Protein AF-A0A316UI30-F1 (afdb_monomer_lite)

Organism: NC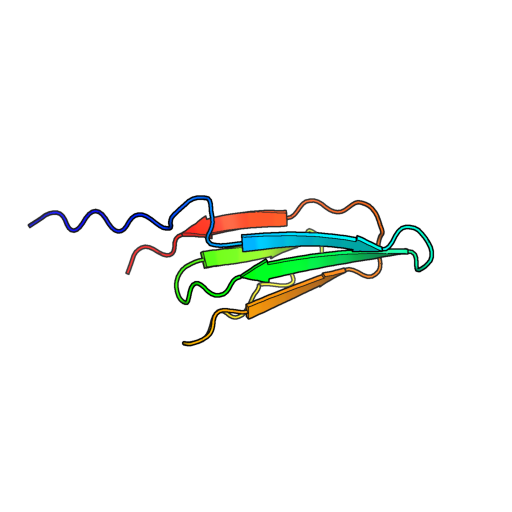BI:txid1569628

Secondary structure (DSSP, 8-state):
--------GGGEEEEEEGGGTEEEEEES-TTEEEEETTSPBP--BBTBEEEEESSSS--EEEEE---

Structure (mmCIF, N/CA/C/O backbone):
data_AF-A0A316UI30-F1
#
_entry.id   AF-A0A316UI30-F1
#
loop_
_atom_site.group_PDB
_atom_site.id
_atom_site.type_symbol
_atom_site.label_atom_id
_atom_site.label_alt_id
_atom_site.label_comp_id
_atom_site.label_asym_id
_atom_site.label_entity_id
_atom_site.label_seq_id
_atom_site.pdbx_PDB_ins_code
_atom_site.Cartn_x
_atom_site.Cartn_y
_atom_site.Cartn_z
_atom_site.occupancy
_atom_site.B_iso_or_equiv
_atom_site.auth_seq_id
_atom_site.auth_comp_id
_atom_site.auth_asym_id
_atom_site.auth_atom_id
_atom_site.pdbx_PDB_model_num
ATOM 1 N N . MET A 1 1 ? -10.794 -10.763 28.664 1.00 37.72 1 MET A N 1
ATOM 2 C CA . MET A 1 1 ? -11.556 -9.987 27.663 1.00 37.72 1 MET A CA 1
ATOM 3 C C . MET A 1 1 ? -10.817 -10.116 26.343 1.00 37.72 1 MET A C 1
ATOM 5 O O . MET A 1 1 ? -9.688 -9.658 26.268 1.00 37.72 1 MET A O 1
ATOM 9 N N . SER A 1 2 ? -11.374 -10.841 25.370 1.00 32.44 2 SER A N 1
ATOM 10 C CA . SER A 1 2 ? -10.766 -10.991 24.042 1.00 32.44 2 SER A CA 1
ATOM 11 C C . SER A 1 2 ? -11.354 -9.909 23.142 1.00 32.44 2 SER A C 1
ATOM 13 O O . SER A 1 2 ? -12.533 -9.963 22.799 1.00 32.44 2 SER A O 1
ATOM 15 N N . SER A 1 3 ? -10.569 -8.874 22.858 1.00 37.09 3 SER A N 1
ATOM 16 C CA . SER A 1 3 ? -10.966 -7.812 21.938 1.00 37.09 3 SER A CA 1
ATOM 17 C C . SER A 1 3 ? -10.678 -8.288 20.519 1.00 37.09 3 SER A C 1
ATOM 19 O O . SER A 1 3 ? -9.545 -8.217 20.051 1.00 37.09 3 SER A O 1
ATOM 21 N N . VAL A 1 4 ? -11.696 -8.820 19.844 1.00 42.56 4 VAL A N 1
ATOM 22 C CA . VAL A 1 4 ? -11.617 -9.132 18.413 1.00 42.56 4 VAL A CA 1
ATOM 23 C C . VAL A 1 4 ? -11.713 -7.809 17.656 1.00 42.56 4 VAL A C 1
ATOM 25 O O . VAL A 1 4 ? -12.790 -7.234 17.526 1.00 42.56 4 VAL A O 1
ATOM 28 N N . PHE A 1 5 ? -10.574 -7.291 17.203 1.00 49.16 5 PHE A N 1
ATOM 29 C CA . PHE A 1 5 ? -10.521 -6.123 16.330 1.00 49.16 5 PHE A CA 1
ATOM 30 C C . PHE A 1 5 ? -10.519 -6.593 14.876 1.00 49.16 5 PHE A C 1
ATOM 32 O O . PHE A 1 5 ? -9.494 -6.999 14.339 1.00 49.16 5 PHE A O 1
ATOM 39 N N . THR A 1 6 ? -11.684 -6.566 14.242 1.00 54.28 6 THR A N 1
ATOM 40 C CA . THR A 1 6 ? -11.837 -6.812 12.805 1.00 54.28 6 THR A CA 1
ATOM 41 C C . THR A 1 6 ? -11.512 -5.536 12.033 1.00 54.28 6 THR A C 1
ATOM 43 O O . THR A 1 6 ? -12.280 -4.579 12.139 1.00 54.28 6 THR A O 1
ATOM 46 N N . CYS A 1 7 ? -10.436 -5.509 11.234 1.00 58.69 7 CYS A N 1
ATOM 47 C CA . CYS A 1 7 ? -10.453 -4.622 10.064 1.00 58.69 7 CYS A CA 1
ATOM 48 C C . CYS A 1 7 ? -11.574 -5.119 9.158 1.00 58.69 7 CYS A C 1
ATOM 50 O O . CYS A 1 7 ? -11.708 -6.333 8.944 1.00 58.69 7 CYS A O 1
ATOM 52 N N . LYS A 1 8 ? -12.414 -4.213 8.672 1.00 62.56 8 LYS A N 1
ATOM 53 C CA . LYS A 1 8 ? -13.441 -4.603 7.713 1.00 62.56 8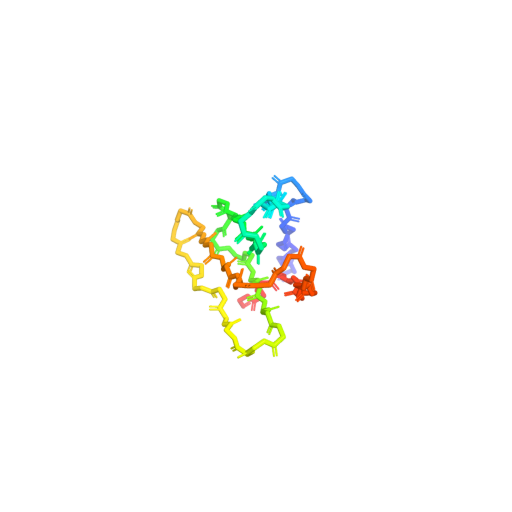 LYS A CA 1
ATOM 54 C C . LYS A 1 8 ? -12.760 -4.808 6.364 1.00 62.56 8 LYS A C 1
ATOM 56 O O . LYS A 1 8 ? -11.785 -4.138 6.047 1.00 62.56 8 LYS A O 1
ATOM 61 N N . HIS A 1 9 ? -13.242 -5.776 5.588 1.00 54.66 9 HIS A N 1
ATOM 62 C CA . HIS A 1 9 ? -12.692 -6.039 4.253 1.00 54.66 9 HIS A CA 1
ATOM 63 C C . HIS A 1 9 ? -12.795 -4.817 3.322 1.00 54.66 9 HIS A C 1
ATOM 65 O O . HIS A 1 9 ? -12.006 -4.716 2.392 1.00 54.66 9 HIS A O 1
ATOM 71 N N . ASP A 1 10 ? -13.692 -3.874 3.622 1.00 59.97 10 ASP A N 1
ATOM 72 C CA . ASP A 1 10 ? -13.922 -2.651 2.844 1.00 59.97 10 ASP A CA 1
ATOM 73 C C . ASP A 1 10 ? -12.981 -1.490 3.225 1.00 59.97 10 ASP A C 1
ATOM 75 O O . ASP A 1 10 ? -13.192 -0.357 2.808 1.00 59.97 10 ASP A O 1
ATOM 79 N N . ASP A 1 11 ? -11.962 -1.736 4.054 1.00 72.56 11 ASP A N 1
ATOM 80 C CA . ASP A 1 11 ? -11.099 -0.676 4.585 1.00 72.56 11 ASP A CA 1
ATOM 81 C C . ASP A 1 11 ? -9.966 -0.262 3.620 1.00 72.56 11 ASP A C 1
ATOM 83 O O . ASP A 1 11 ? -9.187 0.633 3.960 1.00 72.56 11 ASP A O 1
ATOM 87 N N . PHE A 1 12 ? -9.810 -0.899 2.454 1.00 70.44 12 PHE A N 1
ATOM 88 C CA . PHE A 1 12 ? -8.714 -0.609 1.521 1.00 70.44 12 PHE A CA 1
ATOM 89 C C . PHE A 1 12 ? -9.140 -0.611 0.049 1.00 70.44 12 PHE A C 1
ATOM 91 O O . PHE A 1 12 ? -9.978 -1.399 -0.377 1.00 70.44 12 PHE A O 1
ATOM 98 N N . ASP A 1 13 ? -8.461 0.227 -0.731 1.00 77.25 13 ASP A N 1
ATOM 99 C CA . ASP A 1 13 ? -8.599 0.357 -2.177 1.00 77.25 13 ASP A CA 1
ATOM 100 C C . ASP A 1 13 ? -7.272 0.026 -2.864 1.00 77.25 13 ASP A C 1
ATOM 102 O O . ASP A 1 13 ? -6.202 0.481 -2.445 1.00 77.25 13 ASP A O 1
ATOM 106 N N . VAL A 1 14 ? -7.336 -0.735 -3.958 1.00 72.19 14 VAL A N 1
ATOM 107 C CA . VAL A 1 14 ? -6.172 -1.060 -4.794 1.00 72.19 14 VAL A CA 1
ATOM 108 C C . VAL A 1 14 ? -6.349 -0.445 -6.177 1.00 72.19 14 VAL A C 1
ATOM 110 O O . VAL A 1 14 ? -7.353 -0.670 -6.852 1.00 72.19 14 VAL A O 1
ATOM 113 N N . TRP A 1 15 ? -5.342 0.305 -6.617 1.00 74.31 15 TRP A N 1
ATOM 114 C CA . TRP A 1 15 ? -5.331 1.038 -7.878 1.00 74.31 15 TRP A CA 1
ATOM 115 C C . TRP A 1 15 ? -4.204 0.540 -8.783 1.00 74.31 15 TRP A C 1
ATOM 117 O O . TRP A 1 15 ? -3.043 0.465 -8.372 1.00 74.31 15 TRP A O 1
ATOM 127 N N . PHE A 1 16 ? -4.531 0.280 -10.050 1.00 68.06 16 PHE A N 1
ATOM 128 C CA . PHE A 1 16 ? -3.566 -0.138 -11.068 1.00 68.06 16 PHE A CA 1
ATOM 129 C C . PHE A 1 16 ? -3.464 0.912 -12.176 1.00 68.06 16 PHE A C 1
ATOM 131 O O . PHE A 1 16 ? -4.412 1.155 -12.924 1.00 68.06 16 PHE A O 1
ATOM 138 N N . GLY A 1 17 ? -2.295 1.535 -12.310 1.00 64.00 17 GLY A N 1
ATOM 139 C CA . GLY A 1 17 ? -1.998 2.519 -13.344 1.00 64.00 17 GLY A CA 1
ATOM 140 C C . GLY A 1 17 ? -1.298 1.892 -14.547 1.00 64.00 17 GLY A C 1
ATOM 141 O O . GLY A 1 17 ? -0.101 2.106 -14.733 1.00 64.00 17 GLY A O 1
ATOM 142 N N . TRP A 1 18 ? -2.035 1.169 -15.400 1.00 56.09 18 TRP A N 1
ATOM 143 C CA . TRP A 1 18 ? -1.480 0.455 -16.568 1.00 56.09 18 TRP A CA 1
ATOM 144 C C . TRP A 1 18 ? -0.660 1.346 -17.515 1.00 56.09 18 TRP A C 1
ATOM 146 O O . TRP A 1 18 ? 0.416 0.955 -17.954 1.00 56.09 18 TRP A O 1
ATOM 156 N N . ALA A 1 19 ? -1.130 2.563 -17.805 1.00 59.94 19 ALA A N 1
ATOM 157 C CA . ALA A 1 19 ? -0.480 3.452 -18.775 1.00 59.94 19 ALA A CA 1
ATOM 158 C C . ALA A 1 19 ? 0.809 4.114 -18.257 1.00 59.94 19 ALA A C 1
ATOM 160 O O . ALA A 1 19 ? 1.603 4.625 -19.041 1.00 59.94 19 ALA A O 1
ATOM 161 N N . LYS A 1 20 ? 1.004 4.149 -16.935 1.00 61.62 20 LYS A N 1
ATOM 162 C CA . LYS A 1 20 ? 2.141 4.821 -16.291 1.00 61.62 20 LYS A CA 1
ATOM 163 C C . LYS A 1 20 ? 3.042 3.851 -15.517 1.00 61.62 20 LYS A C 1
ATOM 165 O O . LYS A 1 20 ? 3.979 4.302 -14.870 1.00 61.62 20 LYS A O 1
ATOM 170 N N . GLY A 1 21 ? 2.765 2.547 -15.590 1.00 74.38 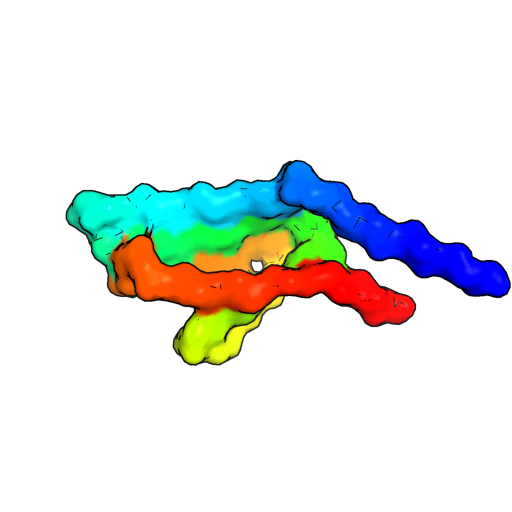21 GLY A N 1
ATOM 171 C CA . GLY A 1 21 ? 3.621 1.502 -15.040 1.00 74.38 21 GLY A CA 1
ATOM 172 C C . GLY A 1 21 ? 3.632 1.396 -13.515 1.00 74.38 21 GLY A C 1
ATOM 173 O O . GLY A 1 21 ? 4.618 0.913 -12.988 1.00 74.38 21 GLY A O 1
ATOM 174 N N . TRP A 1 22 ? 2.593 1.832 -12.796 1.00 77.62 22 TRP A N 1
ATOM 175 C CA . TRP A 1 2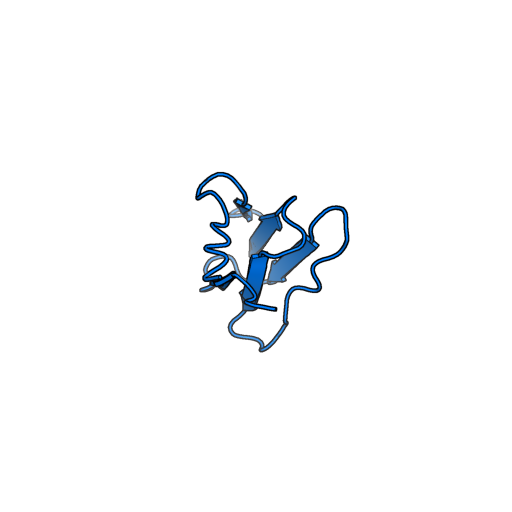2 ? 2.592 1.847 -11.323 1.00 77.62 22 TRP A CA 1
ATOM 176 C C . TRP A 1 22 ? 1.391 1.120 -10.716 1.00 77.62 22 TRP A C 1
ATOM 178 O O . TRP A 1 22 ? 0.343 0.988 -11.351 1.00 77.62 22 TRP A O 1
ATOM 188 N N . SER A 1 23 ? 1.542 0.701 -9.461 1.00 82.44 23 SER A N 1
ATOM 189 C CA . SER A 1 23 ? 0.476 0.134 -8.624 1.00 82.44 23 SER A CA 1
ATOM 190 C C . SER A 1 23 ? 0.443 0.851 -7.281 1.00 82.44 23 SER A C 1
ATOM 192 O O . SER A 1 23 ? 1.492 1.258 -6.775 1.00 82.44 23 SER A O 1
ATOM 194 N N . ASN A 1 24 ? -0.735 1.009 -6.687 1.00 85.25 24 ASN A N 1
ATOM 195 C CA . ASN A 1 24 ? -0.885 1.622 -5.370 1.00 85.25 24 ASN A CA 1
ATOM 196 C C . ASN A 1 24 ? -1.965 0.907 -4.557 1.00 85.25 24 ASN A C 1
ATOM 198 O O . ASN A 1 24 ? -2.959 0.444 -5.112 1.00 85.25 24 ASN A O 1
ATOM 202 N N . ILE A 1 25 ? -1.774 0.854 -3.247 1.00 85.88 25 ILE A N 1
ATOM 203 C CA . ILE A 1 25 ? -2.793 0.469 -2.278 1.00 85.88 25 ILE A CA 1
ATOM 204 C C . ILE A 1 25 ? -2.969 1.609 -1.277 1.00 85.88 25 ILE A C 1
ATOM 206 O O . ILE A 1 25 ? -1.992 2.120 -0.726 1.00 85.88 25 ILE A O 1
ATOM 210 N N . SER A 1 26 ? -4.215 1.989 -1.026 1.00 86.88 26 SER A N 1
ATOM 211 C CA . SER A 1 26 ? -4.594 2.991 -0.036 1.00 86.88 26 SER A CA 1
ATOM 212 C C . SER A 1 26 ? -5.603 2.414 0.944 1.00 86.88 26 SER A C 1
ATOM 214 O O . SER A 1 26 ? -6.375 1.525 0.610 1.00 86.88 26 SER A O 1
ATOM 216 N N . THR A 1 27 ? -5.610 2.919 2.165 1.00 84.12 27 THR A N 1
ATOM 217 C CA . THR A 1 27 ? -6.579 2.554 3.198 1.00 84.12 27 THR A CA 1
ATOM 218 C C . THR A 1 27 ? -6.935 3.793 3.993 1.00 84.12 27 THR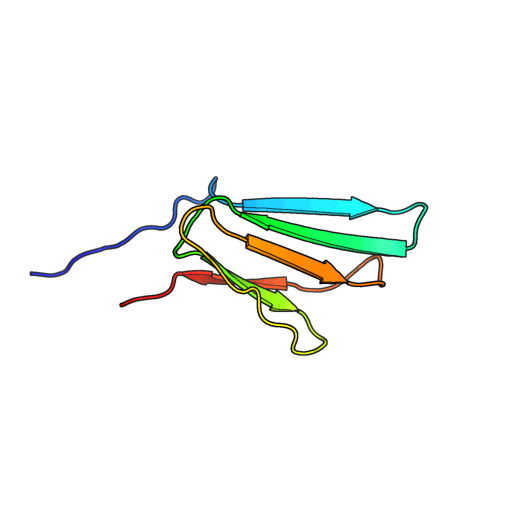 A C 1
ATOM 220 O O . THR A 1 27 ? -6.087 4.667 4.169 1.00 84.12 27 THR A O 1
ATOM 223 N N . GLU A 1 28 ? -8.161 3.855 4.502 1.00 84.19 28 GLU A N 1
ATOM 224 C CA . GLU A 1 28 ? -8.564 4.839 5.515 1.00 84.19 28 GLU A CA 1
ATOM 225 C C . GLU A 1 28 ? -8.416 4.285 6.943 1.00 84.19 28 GLU A C 1
ATOM 227 O O . GLU A 1 28 ? -8.481 5.027 7.927 1.00 84.19 28 GLU A O 1
ATOM 232 N N . SER A 1 29 ? -8.177 2.977 7.080 1.00 80.00 29 SER A N 1
ATOM 233 C CA . SER A 1 29 ? -8.051 2.311 8.370 1.00 80.00 29 SER A CA 1
ATOM 234 C C . SER A 1 29 ? -6.694 2.584 9.000 1.00 80.00 29 SER A C 1
ATOM 236 O O . SER A 1 29 ? -5.640 2.305 8.434 1.00 80.00 29 SER A O 1
ATOM 238 N N . SER A 1 30 ? -6.713 3.066 10.240 1.00 80.50 30 SER A N 1
ATOM 239 C CA . SER A 1 30 ? -5.505 3.313 11.037 1.00 80.50 30 SER A CA 1
ATOM 240 C C . SER A 1 30 ? -4.819 2.043 11.546 1.00 80.50 30 SER A C 1
ATOM 242 O O . SER A 1 30 ? -3.800 2.124 12.227 1.00 80.50 30 SER A O 1
ATOM 244 N N . ARG A 1 31 ? -5.386 0.868 11.254 1.00 78.56 31 ARG A N 1
ATOM 245 C CA . ARG A 1 31 ? -4.907 -0.436 11.736 1.00 78.56 31 ARG A CA 1
ATOM 246 C C . ARG A 1 31 ? -4.477 -1.373 10.619 1.00 78.56 31 ARG A C 1
ATOM 248 O O . ARG A 1 31 ? -3.891 -2.419 10.906 1.00 78.56 31 ARG A O 1
ATOM 255 N N . LEU A 1 32 ? -4.803 -1.034 9.377 1.00 83.31 32 LEU A N 1
ATOM 256 C CA . LEU A 1 32 ? -4.439 -1.828 8.220 1.00 83.31 32 LEU A CA 1
ATOM 257 C C . LEU A 1 32 ? -3.001 -1.489 7.832 1.00 83.31 32 LEU A C 1
ATOM 259 O O . LEU A 1 32 ? -2.619 -0.330 7.707 1.00 83.31 32 LEU A O 1
ATOM 263 N N . GLN A 1 33 ? -2.193 -2.527 7.697 1.00 85.69 33 GLN A N 1
ATOM 264 C CA . GLN A 1 33 ? -0.813 -2.456 7.254 1.00 85.69 33 GLN A CA 1
ATOM 265 C C . GLN A 1 33 ? -0.699 -3.117 5.894 1.00 85.69 33 GLN A C 1
ATOM 267 O O . GLN A 1 33 ? -1.381 -4.103 5.610 1.00 85.69 33 GLN A O 1
ATOM 272 N N . ALA A 1 34 ? 0.214 -2.603 5.083 1.00 86.81 34 ALA A N 1
ATOM 273 C CA . ALA A 1 34 ? 0.600 -3.244 3.844 1.00 86.81 34 ALA A CA 1
ATOM 274 C C . ALA A 1 34 ? 2.117 -3.204 3.676 1.00 86.81 34 ALA A C 1
ATOM 276 O O . ALA A 1 34 ? 2.780 -2.262 4.110 1.00 86.81 34 ALA A O 1
ATOM 277 N N . LYS A 1 35 ? 2.670 -4.211 3.007 1.00 87.50 35 LYS A N 1
ATOM 278 C CA . LYS A 1 35 ? 4.070 -4.252 2.587 1.00 87.50 35 LYS A CA 1
ATOM 279 C C . LYS A 1 35 ? 4.159 -4.592 1.112 1.00 87.50 35 LYS A C 1
ATOM 281 O O . LYS A 1 35 ? 3.517 -5.536 0.656 1.00 87.50 35 LYS A O 1
ATOM 286 N N . GLY A 1 36 ? 4.995 -3.853 0.395 1.00 84.81 36 GLY A N 1
ATOM 287 C CA . GLY A 1 36 ? 5.357 -4.150 -0.984 1.00 84.81 36 GLY A CA 1
ATOM 288 C C . GLY A 1 36 ? 6.582 -5.062 -1.063 1.00 84.81 36 GLY A C 1
ATOM 289 O O . GLY A 1 36 ? 7.372 -5.169 -0.121 1.00 84.81 36 GLY A O 1
ATOM 290 N N . LEU A 1 37 ? 6.787 -5.689 -2.222 1.00 79.75 37 LEU A N 1
ATOM 291 C CA . LEU A 1 37 ? 7.960 -6.537 -2.489 1.00 79.75 37 LEU A CA 1
ATOM 292 C C . LEU A 1 37 ? 9.302 -5.797 -2.345 1.00 79.75 37 LEU A C 1
ATOM 294 O O . LEU A 1 37 ? 10.294 -6.410 -1.961 1.00 79.75 37 LEU A O 1
ATOM 298 N N . ALA A 1 38 ? 9.326 -4.480 -2.571 1.00 72.81 38 ALA A N 1
ATOM 299 C CA . ALA A 1 38 ? 10.508 -3.630 -2.383 1.00 72.81 38 ALA A CA 1
ATOM 300 C C . ALA A 1 38 ? 10.843 -3.341 -0.902 1.00 72.81 38 ALA A C 1
ATOM 302 O O . ALA A 1 38 ? 11.694 -2.510 -0.610 1.00 72.81 38 ALA A O 1
ATOM 303 N N . ALA A 1 39 ? 10.187 -4.037 0.033 1.00 63.84 39 ALA A N 1
ATOM 304 C CA . ALA A 1 39 ? 10.277 -3.841 1.478 1.00 63.84 39 ALA A CA 1
ATOM 305 C C . ALA A 1 39 ? 9.748 -2.495 1.999 1.00 63.84 39 ALA A C 1
ATOM 307 O O . ALA A 1 39 ? 9.845 -2.241 3.200 1.00 63.84 39 ALA A O 1
ATOM 308 N N . ASP A 1 40 ? 9.105 -1.698 1.147 1.00 78.06 40 ASP A N 1
ATOM 309 C CA . ASP A 1 40 ? 8.364 -0.522 1.582 1.00 78.06 40 ASP A CA 1
ATOM 310 C C . ASP A 1 40 ? 7.166 -0.953 2.436 1.00 78.06 40 ASP A C 1
ATOM 312 O O . ASP A 1 40 ? 6.345 -1.785 2.029 1.00 78.06 40 ASP A O 1
ATOM 316 N N . LEU A 1 41 ? 7.095 -0.403 3.646 1.00 84.06 41 LEU A N 1
ATOM 317 C CA . LEU A 1 41 ? 5.994 -0.604 4.576 1.00 84.06 41 LEU A CA 1
ATOM 318 C C . LEU A 1 41 ? 5.061 0.600 4.484 1.00 84.06 41 LEU A C 1
ATOM 320 O O . LEU A 1 41 ? 5.502 1.750 4.518 1.00 84.06 41 LEU A O 1
ATOM 324 N N . MET A 1 42 ? 3.765 0.338 4.402 1.00 85.81 42 MET A N 1
ATOM 325 C CA . MET A 1 42 ? 2.757 1.363 4.606 1.00 85.81 42 MET A CA 1
ATOM 326 C C . MET A 1 42 ? 2.914 1.924 6.022 1.00 85.81 42 MET A C 1
ATOM 328 O O . MET A 1 42 ? 3.069 1.177 6.980 1.00 85.81 42 MET A O 1
ATOM 332 N N . ASN A 1 43 ? 2.884 3.244 6.168 1.00 80.31 43 ASN A N 1
ATOM 333 C CA . ASN A 1 43 ? 2.851 3.877 7.482 1.00 80.31 43 ASN A CA 1
ATOM 334 C C . ASN A 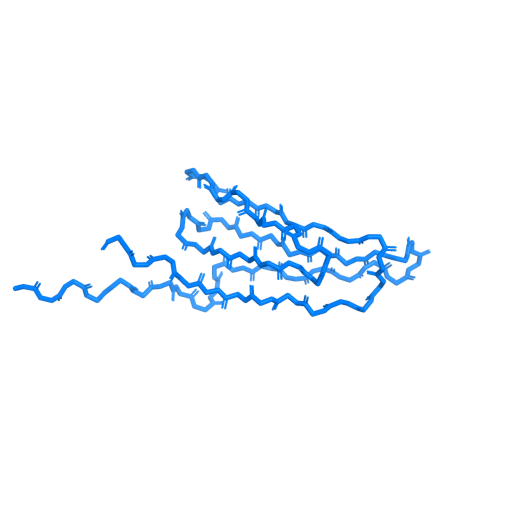1 43 ? 1.405 4.305 7.783 1.00 80.31 43 ASN A C 1
ATOM 336 O O . ASN A 1 43 ? 1.018 5.401 7.369 1.00 80.31 43 ASN A O 1
ATOM 340 N N . PRO A 1 44 ? 0.572 3.456 8.414 1.00 73.69 44 PRO A N 1
ATOM 341 C CA . PRO A 1 44 ? -0.800 3.818 8.722 1.00 73.69 44 PRO A CA 1
ATOM 342 C C . PRO A 1 44 ? -0.833 4.898 9.799 1.00 73.69 44 PRO A C 1
ATOM 344 O O . PRO A 1 44 ? -0.209 4.791 10.855 1.00 73.69 44 PRO A O 1
ATOM 347 N N . GLY A 1 45 ? -1.588 5.952 9.519 1.00 72.94 45 GLY A N 1
ATOM 348 C CA . GLY A 1 45 ? -1.890 7.016 10.460 1.00 72.94 45 GLY A CA 1
ATOM 349 C C . GLY A 1 45 ? -3.364 7.019 10.874 1.00 72.94 45 GLY A C 1
ATOM 350 O O . GLY A 1 45 ? -4.151 6.180 10.441 1.00 72.94 45 GLY A O 1
ATOM 351 N N . PRO A 1 46 ? -3.793 8.017 11.665 1.00 74.44 46 PRO A N 1
ATOM 352 C CA . PRO A 1 46 ? -5.187 8.174 12.097 1.00 74.44 46 PRO A CA 1
ATOM 353 C C . PRO A 1 46 ? -6.214 8.307 10.959 1.00 74.44 46 PRO A C 1
ATOM 355 O O . PRO A 1 46 ? -7.409 8.234 11.218 1.00 74.44 46 PRO A O 1
ATOM 358 N N . LYS A 1 47 ? -5.753 8.541 9.725 1.00 77.69 47 LYS A N 1
ATOM 359 C CA . LYS A 1 47 ? -6.559 8.650 8.500 1.00 77.69 47 LYS A CA 1
ATOM 360 C C . LYS A 1 47 ? -6.187 7.571 7.469 1.00 77.69 47 LYS A C 1
ATOM 362 O O . LYS A 1 47 ? -6.374 7.779 6.277 1.00 77.69 47 LYS A O 1
ATOM 367 N N . GLY A 1 48 ? -5.574 6.482 7.933 1.00 80.69 48 GLY A N 1
ATOM 368 C CA . GLY A 1 48 ? -5.016 5.433 7.094 1.00 80.69 48 GLY A CA 1
ATOM 369 C C . GLY A 1 48 ? -3.699 5.829 6.426 1.00 80.69 48 GLY A C 1
ATOM 370 O O . GLY A 1 48 ? -2.904 6.575 7.008 1.00 80.69 48 GLY A O 1
ATOM 371 N N . GLY A 1 49 ? -3.426 5.281 5.246 1.00 86.06 49 GLY A N 1
ATOM 372 C CA . GLY A 1 49 ? -2.140 5.416 4.565 1.00 86.06 49 GLY A CA 1
ATOM 373 C C . GLY A 1 49 ? -2.165 4.902 3.129 1.00 86.06 49 GLY A C 1
ATOM 374 O O . GLY A 1 49 ? -3.149 4.326 2.672 1.00 86.06 49 GLY A O 1
ATOM 375 N N . SER A 1 50 ? -1.066 5.117 2.408 1.00 87.44 50 SER A N 1
ATOM 376 C CA . SER A 1 50 ? -0.899 4.632 1.036 1.00 87.44 50 SER A CA 1
ATOM 377 C C . SER A 1 50 ? 0.492 4.059 0.823 1.00 87.44 50 SER A C 1
ATOM 379 O O . SER A 1 50 ? 1.466 4.591 1.359 1.00 87.44 50 SER A O 1
ATOM 381 N N . LEU A 1 51 ? 0.590 3.034 -0.014 1.00 87.88 51 LEU A N 1
ATOM 382 C CA . LEU A 1 51 ? 1.846 2.457 -0.461 1.00 87.88 51 LEU A CA 1
ATOM 383 C C . LEU A 1 51 ? 1.828 2.310 -1.984 1.00 87.88 51 LEU A C 1
ATOM 385 O O . LEU A 1 51 ? 0.885 1.765 -2.551 1.00 87.88 51 LEU A O 1
ATOM 389 N N . GLY A 1 52 ? 2.872 2.806 -2.644 1.00 87.00 52 GLY A N 1
ATOM 390 C CA . GLY A 1 52 ? 2.992 2.797 -4.099 1.00 87.00 52 GLY A CA 1
ATOM 391 C C . GLY A 1 52 ? 4.206 2.011 -4.577 1.00 87.00 52 GLY A C 1
ATOM 392 O O . GLY A 1 52 ? 5.195 1.882 -3.865 1.00 87.00 52 GLY A O 1
ATOM 393 N N . SER A 1 53 ? 4.139 1.530 -5.813 1.00 83.31 53 SER A N 1
ATOM 394 C CA . SER A 1 53 ? 5.263 0.944 -6.533 1.00 83.31 53 SER A CA 1
ATOM 395 C C . SER A 1 53 ? 5.327 1.494 -7.952 1.00 83.31 53 SER A C 1
ATOM 397 O O . SER A 1 53 ? 4.299 1.661 -8.604 1.00 83.31 53 SER A O 1
ATOM 399 N N . GLY A 1 54 ? 6.544 1.720 -8.449 1.00 83.56 54 GLY A N 1
ATOM 400 C CA . GLY A 1 54 ? 6.811 2.065 -9.848 1.00 83.56 54 GLY A CA 1
ATOM 401 C C . GLY A 1 54 ? 6.722 0.882 -10.820 1.00 83.56 54 GLY A C 1
ATOM 402 O O . GLY A 1 54 ? 7.226 0.998 -11.932 1.00 83.56 54 GLY A O 1
ATOM 403 N N . ALA A 1 55 ? 6.144 -0.250 -10.400 1.00 81.75 55 ALA A N 1
ATOM 404 C CA . ALA A 1 55 ? 5.831 -1.395 -11.249 1.00 81.75 55 ALA A CA 1
ATOM 405 C C . ALA A 1 55 ? 4.309 -1.646 -11.305 1.00 81.75 55 ALA A C 1
ATOM 407 O O . ALA A 1 55 ? 3.593 -1.452 -10.320 1.00 81.75 55 ALA A O 1
ATOM 408 N N . ALA A 1 56 ? 3.810 -2.089 -12.465 1.00 73.00 56 ALA A N 1
ATOM 409 C CA . ALA A 1 56 ? 2.373 -2.227 -12.752 1.00 73.00 56 ALA A CA 1
ATOM 410 C C . ALA A 1 56 ? 1.701 -3.464 -12.129 1.00 73.00 56 ALA A C 1
ATOM 412 O O . ALA A 1 56 ? 0.479 -3.506 -12.030 1.00 73.00 56 ALA A O 1
ATOM 413 N N . TRP A 1 57 ? 2.492 -4.465 -11.740 1.00 75.12 57 TRP A N 1
ATOM 414 C CA . TRP A 1 57 ? 2.016 -5.711 -11.143 1.00 75.12 57 TRP A CA 1
ATOM 415 C C . TRP A 1 57 ? 2.929 -6.058 -9.980 1.00 75.12 57 TRP A C 1
ATOM 417 O O . TRP A 1 57 ? 4.007 -6.619 -10.176 1.00 75.12 57 TRP A O 1
ATOM 427 N N . VAL A 1 58 ? 2.529 -5.655 -8.781 1.00 79.50 58 VAL A N 1
ATOM 428 C CA . VAL A 1 58 ? 3.253 -5.993 -7.557 1.00 79.50 58 VAL A CA 1
ATOM 429 C C . VAL A 1 58 ? 2.315 -6.617 -6.551 1.00 79.50 58 VAL A C 1
ATOM 431 O O . VAL A 1 58 ? 1.150 -6.232 -6.445 1.00 79.50 58 VAL A O 1
ATOM 434 N N . ASP A 1 59 ? 2.861 -7.552 -5.788 1.00 83.81 59 ASP A N 1
ATOM 435 C CA . ASP A 1 59 ? 2.162 -8.123 -4.655 1.00 83.81 59 ASP A CA 1
ATOM 436 C C . ASP A 1 59 ? 2.231 -7.157 -3.469 1.00 83.81 59 ASP A C 1
ATOM 438 O O . ASP A 1 59 ? 3.303 -6.659 -3.098 1.00 83.81 59 ASP A O 1
ATOM 442 N N . PHE A 1 60 ? 1.069 -6.918 -2.862 1.00 83.94 60 PHE A N 1
ATOM 443 C CA . PHE A 1 60 ? 0.946 -6.251 -1.575 1.00 83.94 60 PHE A CA 1
ATOM 444 C C . PHE A 1 60 ? 0.536 -7.283 -0.530 1.00 83.94 60 PHE A C 1
ATOM 446 O O . PHE A 1 60 ? -0.515 -7.915 -0.634 1.00 83.94 60 PHE A O 1
ATOM 453 N N . PHE A 1 61 ? 1.354 -7.438 0.503 1.00 86.50 61 PHE A N 1
ATOM 454 C CA . PHE A 1 61 ? 1.000 -8.235 1.670 1.00 86.50 61 PHE A CA 1
ATOM 455 C C . PHE A 1 61 ? 0.232 -7.339 2.628 1.00 86.50 61 PHE A C 1
ATOM 457 O O . PHE A 1 61 ? 0.793 -6.350 3.090 1.00 86.50 61 PHE A O 1
ATOM 464 N N . VAL A 1 62 ? -1.026 -7.664 2.917 1.00 84.56 62 VAL A N 1
ATOM 465 C CA . VAL A 1 62 ? -1.917 -6.842 3.749 1.00 84.56 62 VAL A CA 1
ATOM 466 C C . VAL A 1 62 ? -2.272 -7.588 5.030 1.00 84.56 62 VAL A C 1
ATOM 468 O O . VAL A 1 62 ? -2.568 -8.782 4.991 1.00 84.56 62 VAL A O 1
ATOM 471 N N . TRP A 1 63 ? -2.245 -6.901 6.171 1.00 83.75 63 TRP A N 1
ATOM 472 C CA . TRP A 1 63 ? -2.660 -7.466 7.457 1.00 83.75 63 TRP A CA 1
ATOM 473 C C . TRP A 1 63 ? -3.187 -6.394 8.415 1.00 83.75 63 TRP A C 1
ATOM 475 O O . TRP A 1 63 ? -2.929 -5.203 8.260 1.00 83.75 63 TRP A O 1
ATOM 485 N N . CYS A 1 64 ? -3.911 -6.828 9.445 1.00 80.81 64 CYS A N 1
ATOM 486 C CA . CYS A 1 64 ? -4.327 -5.971 10.553 1.00 80.81 64 CYS A CA 1
ATOM 487 C C . CYS A 1 64 ? -3.277 -5.976 11.659 1.00 80.81 64 CYS A C 1
ATOM 489 O O . CYS A 1 64 ? -2.821 -7.045 12.070 1.00 80.81 64 CYS A O 1
ATOM 491 N N . GLN A 1 65 ? -2.942 -4.811 12.210 1.00 74.00 65 GLN A N 1
ATOM 492 C CA . GLN A 1 65 ? -2.180 -4.762 13.454 1.00 74.00 65 GLN A CA 1
ATOM 493 C C . GLN A 1 65 ? -3.057 -5.161 14.636 1.00 74.00 65 GLN A C 1
ATOM 495 O O . GLN A 1 65 ? -4.076 -4.534 14.933 1.00 74.00 65 GLN A O 1
ATOM 500 N N . THR A 1 66 ? -2.616 -6.196 15.338 1.00 65.31 66 THR A N 1
ATOM 501 C CA . THR A 1 66 ? -3.049 -6.494 16.697 1.00 65.31 66 THR A CA 1
ATOM 502 C C . THR A 1 66 ? -2.198 -5.654 17.645 1.00 65.31 66 THR A C 1
ATOM 504 O O . THR A 1 66 ? -0.986 -5.855 17.708 1.00 65.31 66 THR A O 1
ATOM 507 N N . THR A 1 67 ? -2.809 -4.686 18.327 1.00 58.41 67 THR A N 1
ATOM 508 C CA . THR A 1 67 ? -2.201 -4.018 19.493 1.00 58.41 67 THR A CA 1
ATOM 509 C C . THR A 1 67 ? -2.010 -4.992 20.638 1.00 58.41 67 THR A C 1
ATOM 511 O O . THR A 1 67 ? -2.983 -5.743 20.888 1.00 58.41 67 THR A O 1
#

Sequence (67 aa):
MSSVFTCKHDDFDVWFGWAKGWSNISTESSRLQAKGLAADLMNPGPKGGSLGSGAAWVDFFVWCQTT

pLDDT: mean 73.78, std 13.41, range [32.44, 87.88]

Radius of gyration: 12.77 Å; chains: 1; bounding box: 24×20×46 Å

Foldseek 3Di:
DDDPDDDDPPQKDKDADPVQAKIKIWGQDQFKWKAWPVRDIFNRDNRGTMDMDSHRDTDIDMDGDDD